Protein 4IYL (pdb70)

CATH classification: 1.10.287.10 (+1 more: 6.10.250.3130)

Radius of gyration: 24.52 Å; Cα contacts (8 Å, |Δi|>4): 37; chains: 1; bounding box: 26×29×71 Å

Foldseek 3Di:
DPPVVLVVLQVVQDDDPPPCDDPRSVVSVVCVVVVVVVVVVVVCCVCVCVVVVVVVVVVVVVVVLVVCCVVPVVVSVVVCVVVVD

Secondary structure (DSSP, 8-state):
--HHHHHHHHHHH-SSTT-S--HHHHHHHHHHHHHHHHHHHHHHHHHHHTTTTHHHHHHHHHHHHHHHHHH-HHHHHHHHHHTT-

Structure (mmCIF, N/CA/C/O backbone):
data_4IYL
#
_entry.id   4IYL
#
_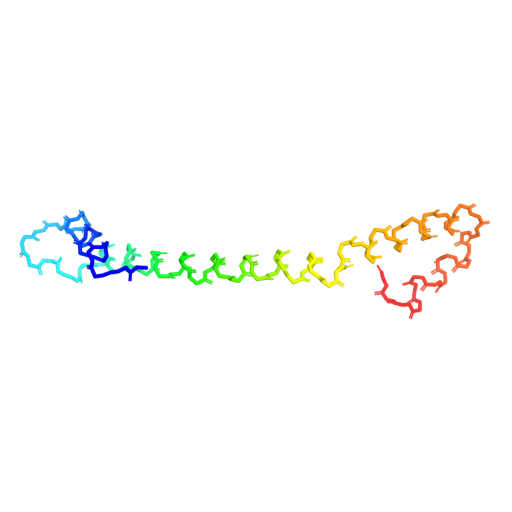cell.length_a   43.239
_cell.length_b   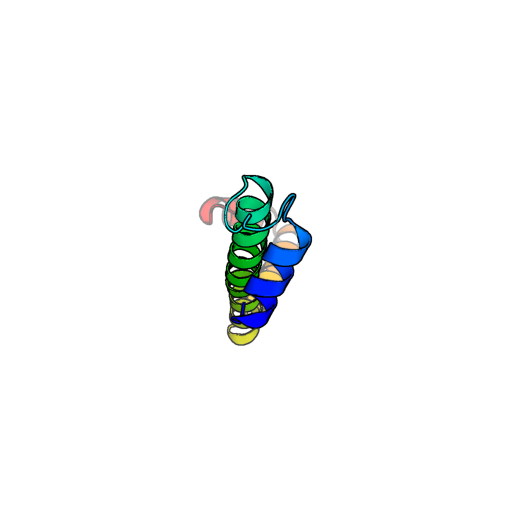58.626
_cell.length_c   115.874
_cell.angle_alpha   90.000
_cell.angle_beta   90.000
_cell.angle_gamma   90.000
#
_symmetry.space_group_name_H-M   'I 2 2 2'
#
loop_
_entity.id
_entity.type
_entity.pdbx_description
1 polymer '30S ribosomal protein S15'
2 water water
#
loop_
_atom_site.group_PDB
_atom_site.id
_atom_site.type_symbol
_atom_site.label_atom_id
_atom_site.label_alt_id
_atom_site.label_comp_id
_atom_site.label_asym_id
_atom_site.label_entity_id
_atom_site.label_seq_id
_atom_site.pdbx_PDB_ins_code
_atom_site.Cartn_x
_atom_site.Cartn_y
_atom_site.Cartn_z
_atom_site.occupancy
_atom_site.B_iso_or_equiv
_atom_site.auth_seq_id
_atom_site.auth_comp_id
_atom_site.auth_asym_id
_atom_site.auth_atom_id
_atom_site.pdbx_PDB_model_num
ATOM 1 N N . LEU A 1 6 ? 13.029 1.678 41.501 1.00 127.57 3 LEU A N 1
ATOM 2 C CA . LEU A 1 6 ? 12.860 1.604 40.016 1.00 122.62 3 LEU A CA 1
ATOM 3 C C . LEU A 1 6 ? 12.815 0.172 39.473 1.00 111.81 3 LEU A C 1
ATOM 4 O O . LEU A 1 6 ? 13.834 -0.515 39.355 1.00 103.54 3 LEU A O 1
ATOM 9 N N . ASP A 1 7 ? 11.620 -0.266 39.114 1.00 102.19 4 ASP A N 1
ATOM 10 C CA . ASP A 1 7 ? 11.493 -1.456 38.293 1.00 108.25 4 ASP A CA 1
ATOM 11 C C . ASP A 1 7 ? 11.883 -1.131 36.829 1.00 95.45 4 ASP A C 1
ATOM 12 O O . ASP A 1 7 ? 12.332 -0.022 36.504 1.00 85.05 4 ASP A O 1
ATOM 17 N N . SER A 1 8 ? 11.722 -2.114 35.952 1.00 86.67 5 SER A N 1
ATOM 18 C CA . SER A 1 8 ? 12.029 -1.941 34.542 1.00 79.51 5 SER A CA 1
ATOM 19 C C . SER A 1 8 ? 11.016 -1.004 33.873 1.00 78.12 5 SER A C 1
ATOM 20 O O . SER A 1 8 ? 11.371 -0.275 32.930 1.00 72.66 5 SER A O 1
ATOM 23 N N . ALA A 1 9 ? 9.766 -1.038 34.366 1.00 74.79 6 ALA A N 1
ATOM 24 C CA . ALA A 1 9 ? 8.637 -0.313 33.755 1.00 73.40 6 ALA A CA 1
ATOM 25 C C . ALA A 1 9 ? 8.702 1.176 34.023 1.00 71.87 6 ALA A C 1
ATOM 26 O O . ALA A 1 9 ? 8.482 1.971 33.103 1.00 69.83 6 ALA A O 1
ATOM 28 N N . LYS A 1 10 ? 8.988 1.549 35.270 1.00 75.55 7 LYS A N 1
ATOM 29 C CA . LYS A 1 10 ? 9.147 2.956 35.603 1.00 81.35 7 LYS A CA 1
ATOM 30 C C . LYS A 1 10 ? 10.343 3.534 34.880 1.00 71.17 7 LYS A C 1
ATOM 31 O O . LYS A 1 10 ? 10.190 4.497 34.135 1.00 70.67 7 LYS A O 1
ATOM 37 N N . LYS A 1 11 ? 11.506 2.918 35.020 1.00 70.22 8 LYS A N 1
ATOM 38 C CA . LYS A 1 11 ? 12.652 3.280 34.167 1.00 71.10 8 LYS A CA 1
ATOM 39 C C . LYS A 1 11 ? 12.214 3.604 32.744 1.00 68.13 8 LYS A C 1
ATOM 40 O O . LYS A 1 11 ? 12.702 4.552 32.130 1.00 68.71 8 LYS A O 1
ATOM 46 N N . ALA A 1 12 ? 11.306 2.797 32.211 1.00 67.34 9 ALA A N 1
ATOM 47 C CA . ALA A 1 12 ? 10.893 2.922 30.804 1.00 65.61 9 ALA A CA 1
ATOM 48 C C . ALA A 1 12 ? 9.869 4.049 30.590 1.00 62.06 9 ALA A C 1
ATOM 49 O O . ALA A 1 12 ? 9.819 4.622 29.499 1.00 59.14 9 ALA A O 1
ATOM 51 N N . GLU A 1 13 ? 9.066 4.346 31.617 1.00 55.88 10 GLU A N 1
ATOM 52 C CA . GLU A 1 13 ? 8.145 5.479 31.592 1.00 64.49 10 GLU A CA 1
ATOM 53 C C . GLU A 1 13 ? 8.922 6.806 31.565 1.00 68.36 10 GLU A C 1
ATOM 54 O O . GLU A 1 13 ? 8.668 7.652 30.694 1.00 73.97 10 GLU A O 1
ATOM 60 N N . 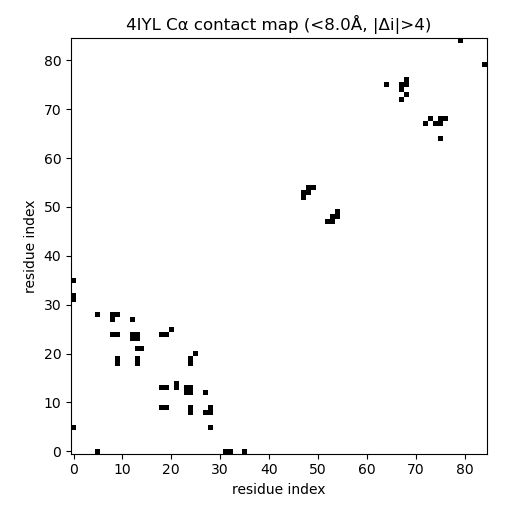ILE A 1 14 ? 9.893 6.955 32.475 1.00 64.41 11 ILE A N 1
ATOM 61 C CA . ILE A 1 14 ? 10.808 8.128 32.501 1.00 63.52 11 ILE A CA 1
ATOM 62 C C . ILE A 1 14 ? 11.446 8.421 31.135 1.00 59.24 11 ILE A C 1
ATOM 63 O O . ILE A 1 14 ? 11.358 9.531 30.619 1.00 61.54 11 ILE A O 1
ATOM 68 N N . VAL A 1 15 ? 12.015 7.402 30.523 1.00 59.64 12 VAL A N 1
ATOM 69 C CA . VAL A 1 15 ? 12.549 7.523 29.161 1.00 72.14 12 VAL A CA 1
ATOM 70 C C . VAL A 1 15 ? 11.508 8.071 28.179 1.00 66.65 12 VAL A C 1
ATOM 71 O O . VAL A 1 15 ? 11.799 9.000 27.433 1.00 78.30 12 VAL A O 1
ATOM 75 N N . ALA A 1 16 ? 10.302 7.506 28.173 1.00 70.71 13 ALA A N 1
ATOM 76 C CA . ALA A 1 16 ? 9.283 7.899 27.177 1.00 69.38 13 ALA A CA 1
ATOM 77 C C . ALA A 1 16 ? 8.853 9.347 27.361 1.00 64.11 13 ALA A C 1
ATOM 78 O O . ALA A 1 16 ? 8.532 10.049 26.383 1.00 64.24 13 ALA A O 1
ATOM 80 N N . LYS A 1 17 ? 8.828 9.753 28.631 1.00 56.98 14 LYS A N 1
ATOM 81 C CA . LYS A 1 17 ? 8.538 11.106 29.014 1.00 66.46 14 LYS A CA 1
ATOM 82 C C . LYS A 1 17 ? 9.648 12.030 28.570 1.00 71.62 14 LYS A C 1
ATOM 83 O O . LYS A 1 17 ? 9.401 12.930 27.783 1.00 79.92 14 LYS A O 1
ATOM 89 N N . PHE A 1 18 ? 10.877 11.799 29.038 1.00 70.48 15 PHE A N 1
ATOM 90 C CA . PHE A 1 18 ? 11.959 12.791 28.834 1.00 67.58 15 PHE A CA 1
ATOM 91 C C . PHE A 1 18 ? 12.636 12.720 27.500 1.00 69.85 15 PHE A C 1
ATOM 92 O O . PHE A 1 18 ? 13.617 13.427 27.275 1.00 82.78 15 PHE A O 1
ATOM 100 N N . ALA A 1 19 ? 12.078 11.916 26.600 1.00 69.55 16 ALA A N 1
ATOM 101 C CA . ALA A 1 19 ? 12.576 11.825 25.236 1.00 79.83 16 ALA A CA 1
ATOM 102 C C . ALA A 1 19 ? 12.169 13.059 24.429 1.00 94.82 16 ALA A C 1
ATOM 103 O O . ALA A 1 19 ? 11.138 13.676 24.737 1.00 102.55 16 ALA A O 1
ATOM 105 N N . LYS A 1 20 ? 12.973 13.403 23.405 1.00 112.30 17 LYS A N 1
ATOM 106 C CA . LYS A 1 20 ? 12.712 14.545 22.460 1.00 117.17 17 LYS A CA 1
ATOM 107 C C . LYS A 1 20 ? 12.564 14.104 20.976 1.00 116.18 17 LYS A C 1
ATOM 108 O O . LYS A 1 20 ? 12.329 14.940 20.087 1.00 112.76 17 LYS A O 1
ATOM 114 N N . LYS A 1 21 ? 12.706 12.802 20.726 1.00 114.71 18 LYS A N 1
ATOM 115 C CA . LYS A 1 21 ? 12.642 12.222 19.388 1.00 126.40 18 LYS A CA 1
ATOM 116 C C . LYS A 1 21 ? 12.585 10.697 19.586 1.00 134.82 18 LYS A C 1
ATOM 117 O O . LYS A 1 21 ? 12.969 10.211 20.656 1.00 124.32 18 LYS A O 1
ATOM 123 N N . PRO A 1 22 ? 12.086 9.940 18.581 1.00 145.35 19 PRO A N 1
ATOM 124 C CA . PRO A 1 22 ? 12.240 8.469 18.562 1.00 148.01 19 PRO A CA 1
ATOM 125 C C . PRO A 1 22 ? 13.696 7.936 18.645 1.00 150.96 19 PRO A C 1
ATOM 126 O O . PRO A 1 22 ? 14.534 8.257 17.785 1.00 150.31 19 PRO A O 1
ATOM 130 N N . GLY A 1 23 ? 13.970 7.114 19.662 1.00 141.17 20 GLY A N 1
ATOM 131 C CA . GLY A 1 23 ? 15.292 6.498 19.847 1.00 137.40 20 GLY A CA 1
ATOM 132 C C . GLY A 1 23 ? 16.117 7.141 20.948 1.00 128.99 20 GLY A C 1
ATOM 133 O O . GLY A 1 23 ? 17.232 6.679 21.233 1.00 124.64 20 GLY A O 1
ATOM 134 N N . ASP A 1 24 ? 15.569 8.206 21.551 1.00 113.85 21 ASP A N 1
ATOM 135 C CA . ASP A 1 24 ? 16.204 8.926 22.662 1.00 104.21 21 ASP A CA 1
ATOM 136 C C . ASP A 1 24 ? 16.091 8.085 23.923 1.00 96.01 21 ASP A C 1
ATOM 137 O O . ASP A 1 24 ? 15.166 8.253 24.735 1.00 97.11 21 ASP A O 1
ATOM 142 N N . THR A 1 25 ? 17.044 7.174 24.070 1.00 90.73 22 THR A N 1
ATOM 143 C CA . THR A 1 25 ? 17.262 6.482 25.335 1.00 96.99 22 THR A CA 1
ATOM 144 C C . THR A 1 25 ? 18.337 7.235 26.144 1.00 92.32 22 THR A C 1
ATOM 145 O O . THR A 1 25 ? 18.564 6.905 27.316 1.00 90.30 22 THR A O 1
ATOM 149 N N . GLY A 1 26 ? 18.958 8.266 25.538 1.00 88.91 23 GLY A N 1
ATOM 150 C CA . GLY A 1 26 ? 20.168 8.914 26.106 1.00 80.13 23 GLY A CA 1
ATOM 151 C C . GLY A 1 26 ? 20.468 10.415 25.921 1.00 80.10 23 GLY A C 1
ATOM 152 O O . GLY A 1 26 ? 21.661 10.799 25.877 1.00 77.46 23 GLY A O 1
ATOM 153 N N . SER A 1 27 ? 19.426 11.265 25.850 1.00 65.35 24 SER A N 1
ATOM 154 C CA . SER A 1 27 ? 19.612 12.717 25.973 1.00 61.26 24 SER A CA 1
ATOM 155 C C . SER A 1 27 ? 20.017 13.111 27.399 1.00 59.41 24 SER A C 1
ATOM 156 O O . SER A 1 27 ? 19.773 12.399 28.386 1.00 60.10 24 SER A O 1
ATOM 159 N N . THR A 1 28 ? 20.609 14.287 27.497 1.00 55.57 25 THR A N 1
ATOM 160 C CA . THR A 1 28 ? 20.931 14.864 28.787 1.00 54.27 25 THR A CA 1
ATOM 161 C C . THR A 1 28 ? 19.719 14.856 29.714 1.00 51.66 25 THR A C 1
ATOM 162 O O . THR A 1 28 ? 19.880 14.594 30.897 1.00 58.49 25 THR A O 1
ATOM 166 N N . GLU A 1 29 ? 18.521 15.087 29.175 1.00 55.10 26 GLU A N 1
ATOM 167 C CA . GLU A 1 29 ? 17.279 15.168 29.994 1.00 59.73 26 GLU A CA 1
ATOM 168 C C . GLU A 1 29 ? 16.848 13.823 30.562 1.00 58.53 26 GLU A C 1
ATOM 169 O O . GLU A 1 29 ? 16.460 13.700 31.752 1.00 52.68 26 GLU A O 1
ATOM 175 N N . VAL A 1 30 ? 16.912 12.820 29.694 1.00 56.76 27 VAL A N 1
ATOM 176 C CA . VAL A 1 30 ? 16.609 11.446 30.090 1.00 55.89 27 VAL A CA 1
ATOM 177 C C . VAL A 1 30 ? 17.554 11.040 31.222 1.00 59.58 27 VAL A C 1
ATOM 178 O O . VAL A 1 30 ? 17.109 10.709 32.323 1.00 64.17 27 VAL A O 1
ATOM 182 N N . GLN A 1 31 ? 18.858 11.127 30.985 1.00 55.49 28 GLN A N 1
ATOM 183 C CA . GLN A 1 31 ? 19.822 10.730 32.014 1.00 54.76 28 GLN A CA 1
ATOM 184 C C . GLN A 1 31 ? 19.591 11.437 33.333 1.00 54.11 28 GLN A C 1
ATOM 185 O O . GLN A 1 31 ? 19.669 10.839 34.408 1.00 53.76 28 GLN A O 1
ATOM 191 N N . VAL A 1 32 ? 19.355 12.739 33.258 1.00 55.28 29 VAL A N 1
ATOM 192 C CA . VAL A 1 32 ? 19.137 13.481 34.473 1.00 53.25 29 VAL A CA 1
ATOM 193 C C . VAL A 1 32 ? 17.892 12.929 35.172 1.00 53.40 29 VAL A C 1
ATOM 194 O O . VAL A 1 32 ? 17.932 12.662 36.376 1.00 54.45 29 VAL A O 1
ATOM 198 N N . ALA A 1 33 ? 16.807 12.723 34.423 1.00 54.99 30 ALA A N 1
ATOM 199 C CA . ALA A 1 33 ? 15.576 12.162 35.010 1.00 51.45 30 ALA A CA 1
ATOM 200 C C . ALA A 1 33 ? 15.837 10.802 35.611 1.00 51.28 30 ALA A C 1
ATOM 201 O O . ALA A 1 33 ? 15.346 10.477 36.699 1.00 58.81 30 ALA A O 1
ATOM 203 N N . LEU A 1 34 ? 16.632 9.993 34.925 1.00 51.75 31 LEU A N 1
ATOM 204 C CA . LEU A 1 34 ? 16.961 8.669 35.462 1.00 54.65 31 LEU A CA 1
ATOM 205 C C . LEU A 1 34 ? 17.809 8.749 36.695 1.00 57.19 31 LEU A C 1
ATOM 206 O O . LEU A 1 34 ? 17.640 7.939 37.600 1.00 59.22 31 LEU A O 1
ATOM 211 N N . LEU A 1 35 ? 18.757 9.679 36.734 1.00 57.90 32 LEU A N 1
ATOM 212 C CA . LEU A 1 35 ? 19.640 9.700 37.882 1.00 60.72 32 LEU A CA 1
ATOM 213 C C . LEU A 1 35 ? 18.804 10.164 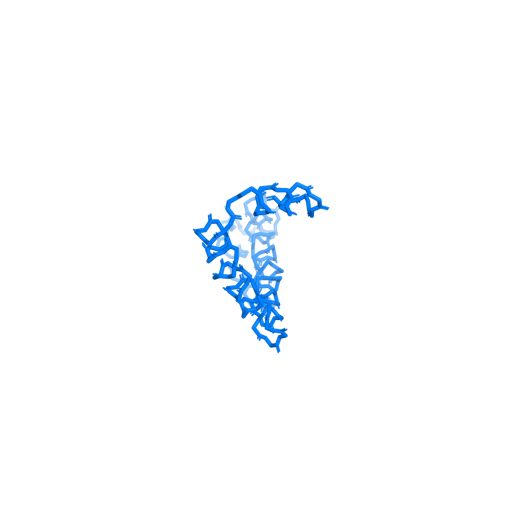39.037 1.00 58.91 32 LEU A C 1
ATOM 214 O O . LEU A 1 35 ? 18.949 9.688 40.142 1.00 58.19 32 LEU A O 1
ATOM 219 N N . THR A 1 36 ? 17.879 11.068 38.765 1.00 62.32 33 THR A N 1
ATOM 220 C CA . THR A 1 36 ? 17.021 11.599 39.826 1.00 64.00 33 THR A CA 1
ATOM 221 C C . THR A 1 36 ? 16.170 10.531 40.492 1.00 62.66 33 THR A C 1
ATOM 222 O O . THR A 1 36 ? 16.140 10.444 41.720 1.00 65.47 33 THR A O 1
ATOM 226 N N . ALA A 1 37 ? 15.503 9.706 39.695 1.00 66.03 34 ALA A N 1
ATOM 227 C CA . ALA A 1 37 ? 14.803 8.525 40.233 1.00 68.54 34 ALA A CA 1
ATOM 228 C C . ALA A 1 37 ? 15.718 7.622 41.085 1.00 69.80 34 ALA A C 1
ATOM 229 O O . ALA A 1 37 ? 15.343 7.196 42.182 1.00 72.11 34 ALA A O 1
ATOM 231 N N . ARG A 1 38 ? 16.914 7.325 40.578 1.00 72.58 35 ARG A N 1
ATOM 232 C CA . ARG A 1 38 ? 17.860 6.463 41.315 1.00 71.49 35 ARG A CA 1
ATOM 233 C C . ARG A 1 38 ? 18.326 7.121 42.586 1.00 63.35 35 ARG A C 1
ATOM 234 O O . ARG A 1 38 ? 18.250 6.531 43.648 1.00 69.59 35 ARG A O 1
ATOM 242 N N . ILE A 1 39 ? 18.815 8.345 42.472 1.00 61.92 36 ILE A N 1
ATOM 243 C CA . ILE A 1 39 ? 19.234 9.108 43.633 1.00 66.11 36 ILE A CA 1
ATOM 244 C C . ILE A 1 39 ? 18.080 9.228 44.644 1.00 63.86 36 ILE A C 1
ATOM 245 O O . ILE A 1 39 ? 18.290 9.068 45.830 1.00 63.71 36 ILE A O 1
ATOM 250 N N . ALA A 1 40 ? 16.861 9.471 44.182 1.00 62.38 37 ALA A N 1
ATOM 251 C CA . ALA A 1 40 ? 15.705 9.533 45.093 1.00 68.62 37 ALA A CA 1
ATOM 252 C C . ALA A 1 40 ? 15.455 8.250 45.896 1.00 75.78 37 ALA A C 1
ATOM 253 O O . ALA A 1 40 ? 15.235 8.306 47.108 1.00 80.01 37 ALA A O 1
ATOM 255 N N . GLU A 1 41 ? 15.463 7.103 45.218 1.00 77.72 38 GLU A N 1
ATOM 256 C CA . GLU A 1 41 ? 15.229 5.818 45.883 1.00 76.28 38 GLU A CA 1
ATOM 257 C C . GLU A 1 41 ? 16.350 5.506 46.878 1.00 70.90 38 GLU A C 1
ATOM 258 O O . GLU A 1 41 ? 16.059 5.079 47.984 1.00 77.77 38 GLU A O 1
ATOM 264 N N . LEU A 1 42 ? 17.613 5.735 46.517 1.00 67.54 39 LEU A N 1
ATOM 265 C CA . LEU A 1 42 ? 18.734 5.575 47.485 1.00 72.73 39 LEU A CA 1
ATOM 266 C C . LEU A 1 42 ? 18.645 6.492 48.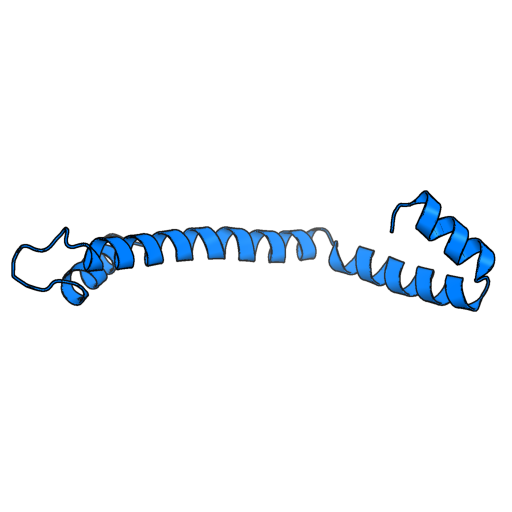692 1.00 71.20 39 LEU A C 1
ATOM 267 O O . LEU A 1 42 ? 19.104 6.170 49.774 1.00 71.41 39 LEU A O 1
ATOM 272 N N . THR A 1 43 ? 18.113 7.677 48.470 1.00 78.24 40 THR A N 1
ATOM 273 C CA . THR A 1 43 ? 18.068 8.704 49.490 1.00 79.76 40 THR A CA 1
ATOM 274 C C . THR A 1 43 ? 16.946 8.411 50.487 1.00 77.30 40 THR A C 1
ATOM 275 O O . THR A 1 43 ? 17.130 8.573 51.698 1.00 76.79 40 THR A O 1
ATOM 279 N N . GLU A 1 44 ? 15.798 7.961 49.990 1.00 79.52 41 GLU A N 1
ATOM 280 C CA . GLU A 1 44 ? 14.735 7.555 50.890 1.00 90.04 41 GLU A CA 1
ATOM 281 C C . GLU A 1 44 ? 15.142 6.295 51.656 1.00 90.68 41 GLU A C 1
ATOM 282 O O . GLU A 1 44 ? 14.600 6.022 52.726 1.00 99.01 41 GLU A O 1
ATOM 288 N N . HIS A 1 45 ? 16.105 5.536 51.145 1.00 81.22 42 HIS A N 1
ATOM 289 C CA . HIS A 1 45 ? 16.605 4.411 51.920 1.00 81.85 42 HIS A CA 1
ATOM 290 C C . HIS A 1 45 ? 17.242 4.944 53.182 1.00 81.02 42 HIS A C 1
ATOM 291 O O . HIS A 1 45 ? 16.899 4.528 54.288 1.00 82.40 42 HIS A O 1
ATOM 298 N N . LEU A 1 46 ? 18.183 5.861 53.001 1.00 78.10 43 LEU A N 1
ATOM 299 C CA . LEU A 1 46 ? 18.952 6.377 54.108 1.00 74.32 43 LEU A CA 1
ATOM 300 C C . LEU A 1 46 ? 18.054 7.115 55.080 1.00 76.64 43 LEU A C 1
ATOM 301 O O . LEU A 1 46 ? 18.275 7.067 56.291 1.00 85.03 43 LEU A O 1
ATOM 306 N N . LYS A 1 47 ? 17.059 7.810 54.543 1.00 73.81 44 LYS A N 1
ATOM 307 C CA . LYS A 1 47 ? 16.128 8.588 55.363 1.00 84.68 44 LYS A CA 1
ATOM 308 C C . LYS A 1 47 ? 15.354 7.673 56.301 1.00 87.83 44 LYS A C 1
ATOM 309 O O . LYS A 1 47 ? 15.244 7.942 57.498 1.00 102.56 44 LYS A O 1
ATOM 315 N N . ILE A 1 48 ? 14.834 6.587 55.746 1.00 90.77 45 ILE A N 1
ATOM 316 C CA . ILE A 1 48 ? 13.971 5.687 56.483 1.00 90.02 45 ILE A CA 1
ATOM 317 C C . ILE A 1 48 ? 14.781 4.799 57.400 1.00 81.43 45 ILE A C 1
ATOM 318 O O . ILE A 1 48 ? 14.265 4.335 58.396 1.00 92.52 45 ILE A O 1
ATOM 323 N N . TYR A 1 49 ? 16.052 4.585 57.099 1.00 83.93 46 TYR A N 1
ATOM 324 C CA . TYR A 1 49 ? 16.921 3.824 58.007 1.00 80.08 46 TYR A CA 1
ATOM 325 C C . TYR A 1 49 ? 17.199 4.554 59.294 1.00 80.35 46 TYR A C 1
ATOM 326 O O . TYR A 1 49 ? 17.107 3.984 60.372 1.00 85.17 46 TYR A O 1
ATOM 335 N N . LYS A 1 50 ? 17.631 5.799 59.141 1.00 86.23 47 LYS A N 1
ATOM 336 C CA . LYS A 1 50 ? 17.841 6.725 60.244 1.00 95.72 47 LYS A CA 1
ATOM 337 C C . LYS A 1 50 ? 16.565 6.849 61.086 1.00 96.13 47 LYS A C 1
ATOM 338 O O . LYS A 1 50 ? 16.617 6.693 62.298 1.00 104.99 47 LYS A O 1
ATOM 344 N N . LYS A 1 51 ? 15.431 7.122 60.438 1.00 98.15 48 LYS A N 1
ATOM 345 C CA . LYS A 1 51 ? 14.120 7.167 61.115 1.00 96.90 48 LYS A CA 1
ATOM 346 C C . LYS A 1 51 ? 13.859 5.942 62.005 1.00 95.96 48 LYS A C 1
ATOM 347 O O . LYS A 1 51 ? 13.456 6.083 63.151 1.00 101.07 48 LYS A O 1
ATOM 353 N N . ASP A 1 52 ? 14.097 4.748 61.472 1.00 96.66 49 ASP A N 1
ATOM 354 C CA . ASP A 1 52 ? 13.761 3.502 62.162 1.00 96.59 49 ASP A CA 1
ATOM 355 C C . ASP A 1 52 ? 14.946 2.896 62.890 1.00 90.60 49 ASP A C 1
ATOM 356 O O . ASP A 1 52 ? 14.842 1.788 63.389 1.00 89.08 49 ASP A O 1
ATOM 361 N N . PHE A 1 53 ? 16.085 3.578 62.908 1.00 86.09 50 PHE A N 1
ATOM 362 C CA . PHE A 1 53 ? 17.175 3.201 63.806 1.00 79.77 50 PHE A CA 1
ATOM 363 C C . PHE A 1 53 ? 17.134 4.107 65.026 1.00 84.50 50 PHE A C 1
ATOM 364 O O . PHE A 1 53 ? 17.290 3.646 66.151 1.00 90.11 50 PHE A O 1
ATOM 372 N N . SER A 1 54 ? 16.948 5.405 64.796 1.00 91.40 51 SER A N 1
ATOM 373 C CA . SER A 1 54 ? 16.756 6.373 65.884 1.00 93.40 51 SER A CA 1
ATOM 374 C C . SER A 1 54 ? 15.526 6.024 66.745 1.00 94.89 51 SER A C 1
ATOM 375 O O . SER A 1 54 ? 15.535 6.238 67.953 1.00 91.88 51 SER A O 1
ATOM 378 N N . SER A 1 55 ? 14.476 5.494 66.118 1.00 101.23 52 SER A N 1
ATOM 379 C CA . SER A 1 55 ? 13.275 5.057 66.835 1.00 107.12 52 SER A CA 1
ATOM 380 C C . SER A 1 55 ? 13.492 3.717 67.554 1.00 109.27 52 SER A C 1
ATOM 381 O O . SER A 1 55 ? 13.296 3.617 68.767 1.00 119.01 52 SER A O 1
ATOM 384 N N . ARG A 1 56 ? 13.897 2.694 66.809 1.00 107.48 53 ARG A N 1
ATOM 385 C CA . ARG A 1 56 ? 14.056 1.345 67.373 1.00 109.55 53 ARG A CA 1
ATOM 386 C C . ARG A 1 56 ? 15.070 1.287 68.528 1.00 102.80 53 ARG A C 1
ATOM 387 O O . ARG A 1 56 ? 14.899 0.504 69.460 1.00 102.62 53 ARG A O 1
ATOM 395 N N . LEU A 1 57 ? 16.111 2.116 68.480 1.00 99.27 54 LEU A N 1
ATOM 396 C CA . LEU A 1 57 ? 17.171 2.086 69.510 1.00 104.38 54 LEU A CA 1
ATOM 397 C C . LEU A 1 57 ? 17.148 3.282 70.479 1.00 105.69 54 LEU A C 1
ATOM 398 O O . LEU A 1 57 ? 18.051 3.447 71.321 1.00 90.61 54 LEU A O 1
ATOM 403 N N . GLY A 1 58 ? 16.106 4.101 70.345 1.00 104.77 55 GLY A N 1
ATOM 404 C CA . GLY A 1 58 ? 15.790 5.141 71.310 1.00 105.25 55 GLY A CA 1
ATOM 405 C C . GLY A 1 58 ? 16.685 6.363 71.324 1.00 101.63 55 GLY A C 1
ATOM 406 O O . GLY A 1 58 ? 16.821 7.001 72.362 1.00 106.48 55 GLY A O 1
ATOM 407 N N . LEU A 1 59 ? 17.274 6.718 70.185 1.00 99.28 56 LEU A N 1
ATOM 408 C CA . LEU A 1 59 ? 18.133 7.893 70.130 1.00 93.98 56 LEU A CA 1
ATOM 409 C C . LEU A 1 59 ? 17.358 9.178 70.497 1.00 95.91 56 LEU A C 1
ATOM 410 O O . LEU A 1 59 ? 17.869 9.995 71.263 1.00 106.18 56 LEU A O 1
ATOM 415 N N . LEU A 1 60 ? 16.131 9.343 69.996 1.00 93.40 57 LEU A N 1
ATOM 416 C CA . LEU A 1 60 ? 15.313 10.518 70.345 1.00 92.57 57 LEU A CA 1
ATOM 417 C C . LEU A 1 60 ? 14.853 10.515 71.795 1.00 84.73 57 LEU A C 1
ATOM 418 O O . LEU A 1 60 ? 14.676 11.577 72.397 1.00 79.38 57 LEU A O 1
ATOM 423 N N . LYS A 1 61 ? 14.645 9.321 72.339 1.00 79.92 58 LYS A N 1
ATOM 424 C CA . LYS A 1 61 ? 14.389 9.147 73.774 1.00 89.87 58 LYS A CA 1
ATOM 425 C C . LYS A 1 61 ? 15.579 9.742 74.553 1.00 83.15 58 LYS A C 1
ATOM 426 O O . LYS A 1 61 ? 15.419 10.702 75.307 1.00 83.85 58 LYS A O 1
ATOM 432 N N . LEU A 1 62 ? 16.760 9.170 74.329 1.00 66.15 59 LEU A N 1
ATOM 433 C CA . LEU A 1 62 ? 17.971 9.589 74.980 1.00 66.06 59 LEU A CA 1
ATOM 434 C C . LEU A 1 62 ? 18.224 11.074 74.847 1.00 66.98 59 LEU A C 1
ATOM 435 O O . LEU A 1 62 ? 18.488 11.756 75.837 1.00 71.70 59 LEU A O 1
ATOM 440 N N . VAL A 1 63 ? 18.155 11.588 73.630 1.00 67.65 60 VAL A N 1
ATOM 441 C CA . VAL A 1 63 ? 18.418 13.000 73.433 1.00 63.42 60 VAL A CA 1
ATOM 442 C C . VAL A 1 63 ? 17.450 13.885 74.230 1.00 66.51 60 VAL A C 1
ATOM 443 O O . VAL A 1 63 ? 17.867 14.883 74.835 1.00 68.98 60 VAL A O 1
ATOM 447 N N . GLY A 1 64 ? 16.168 13.522 74.236 1.00 67.24 61 GLY A N 1
ATOM 448 C CA . GLY A 1 64 ? 15.156 14.274 74.993 1.00 60.60 61 GLY A CA 1
ATOM 449 C C . GLY A 1 64 ? 15.356 14.136 76.489 1.00 59.81 61 GLY A C 1
ATOM 450 O O . GLY A 1 64 ? 15.111 15.041 77.265 1.00 61.74 61 GLY A O 1
ATOM 451 N N . GLN A 1 65 ? 15.825 12.982 76.904 1.00 63.18 62 GLN A N 1
ATOM 452 C CA . GLN A 1 65 ? 16.196 12.780 78.292 1.00 62.93 62 GLN A CA 1
ATOM 453 C C . GLN A 1 65 ? 17.279 13.772 78.684 1.00 57.24 62 GLN A C 1
ATOM 454 O O . GLN A 1 65 ? 17.197 14.402 79.718 1.00 64.73 62 GLN A O 1
ATOM 460 N N . ARG A 1 66 ? 18.287 13.947 77.851 1.00 53.71 63 ARG A N 1
ATOM 461 C CA . ARG A 1 66 ? 19.410 14.736 78.280 1.00 52.50 63 ARG A CA 1
ATOM 462 C C . ARG A 1 66 ? 18.996 16.173 78.224 1.00 48.58 63 ARG A C 1
ATOM 463 O O . ARG A 1 66 ? 19.351 16.984 79.092 1.00 53.02 63 ARG A O 1
ATOM 471 N N . LYS A 1 67 ? 18.222 16.497 77.209 1.00 56.17 64 LYS A N 1
ATOM 472 C CA . LYS A 1 67 ? 17.635 17.831 77.110 1.00 63.31 64 LYS A CA 1
ATOM 473 C C . LYS A 1 67 ? 17.095 18.187 78.500 1.00 63.17 64 LYS A C 1
ATOM 474 O O . LYS A 1 67 ? 17.539 19.156 79.096 1.00 66.17 64 LYS A O 1
ATOM 480 N N . ARG A 1 68 ? 16.197 17.373 79.053 1.00 57.41 65 ARG A N 1
ATOM 481 C CA . ARG A 1 68 ? 15.491 17.787 80.259 1.00 61.04 65 ARG A CA 1
ATOM 482 C C . ARG A 1 68 ? 16.410 17.888 81.447 1.00 55.92 65 ARG A C 1
ATOM 483 O O . ARG A 1 68 ? 16.190 18.701 82.337 1.00 58.97 65 ARG A O 1
ATOM 491 N N . LEU A 1 69 ? 17.448 17.064 81.457 1.00 52.78 66 LEU A N 1
ATOM 492 C CA . LEU A 1 69 ? 18.356 17.040 82.601 1.00 47.23 66 LEU A CA 1
ATOM 493 C C . LEU A 1 69 ? 19.260 18.237 82.543 1.00 45.87 66 LEU A C 1
ATOM 494 O O . LEU A 1 69 ? 19.516 18.843 83.566 1.00 47.09 66 LEU A O 1
ATOM 499 N N . LEU A 1 70 ? 19.758 18.556 81.347 1.00 46.27 67 LEU A N 1
ATOM 500 C CA . LEU A 1 70 ? 20.593 19.755 81.151 1.00 53.06 67 LEU A CA 1
ATOM 501 C C . LEU A 1 70 ? 19.823 21.018 81.526 1.00 61.20 67 LEU A C 1
ATOM 502 O O . LEU A 1 70 ? 20.383 21.971 82.115 1.00 64.81 67 LEU A O 1
ATOM 507 N N . SER A 1 71 ? 18.525 21.010 81.207 1.00 61.84 68 SER A N 1
ATOM 508 C CA . SER A 1 71 ? 17.643 22.132 81.512 1.00 56.98 68 SER A CA 1
ATOM 509 C C . SER A 1 71 ? 17.462 22.279 83.000 1.00 59.25 68 SER A C 1
ATOM 510 O O . SER A 1 71 ? 17.499 23.374 83.544 1.00 57.85 68 SER A O 1
ATOM 513 N N . TYR A 1 72 ? 17.250 21.169 83.670 1.00 55.25 69 TYR A N 1
ATOM 514 C CA . TYR A 1 72 ? 17.099 21.234 85.091 1.00 60.09 69 TYR A CA 1
ATOM 515 C C . TYR A 1 72 ? 18.459 21.547 85.744 1.00 61.55 69 TYR A C 1
ATOM 516 O O . TYR A 1 72 ? 18.509 22.155 86.794 1.00 67.98 69 TYR A O 1
ATOM 525 N N . LEU A 1 73 ? 19.559 21.204 85.090 1.00 61.55 70 LEU A N 1
ATOM 526 C CA . LEU A 1 73 ? 20.882 21.502 85.643 1.00 60.06 70 LEU A CA 1
ATOM 527 C C . LEU A 1 73 ? 21.247 22.987 85.538 1.00 58.57 70 LEU A C 1
ATOM 528 O O . LEU A 1 73 ? 21.722 23.567 86.506 1.00 54.15 70 LEU A O 1
ATOM 533 N N . LYS A 1 74 ? 21.066 23.588 84.359 1.00 63.27 71 LYS A N 1
ATOM 534 C CA . LYS A 1 74 ? 21.087 25.064 84.221 1.00 72.37 71 LYS A CA 1
ATOM 535 C C . LYS A 1 74 ? 20.485 25.766 85.441 1.00 71.61 71 LYS A C 1
ATOM 536 O O . LYS A 1 74 ? 21.045 26.715 86.000 1.00 74.31 71 LYS A O 1
ATOM 542 N N . ARG A 1 75 ? 19.308 25.272 85.803 1.00 64.44 72 ARG A N 1
ATOM 543 C CA . ARG A 1 75 ? 18.372 25.939 86.676 1.00 71.28 72 ARG A CA 1
ATOM 544 C C . ARG A 1 75 ? 18.725 25.680 88.117 1.00 65.36 72 ARG A C 1
ATOM 545 O O . ARG A 1 75 ? 18.691 26.578 88.937 1.00 76.10 72 ARG A O 1
ATOM 553 N N . LYS A 1 76 ? 19.019 24.433 88.431 1.00 69.80 73 LYS A N 1
ATOM 554 C CA . LYS A 1 76 ? 19.422 24.064 89.776 1.00 76.59 73 LYS A CA 1
ATOM 555 C C . LYS A 1 76 ? 20.891 24.508 90.065 1.00 78.66 73 LYS A C 1
ATOM 556 O O . LYS A 1 76 ? 21.152 25.055 91.137 1.00 79.03 73 LYS A O 1
ATOM 562 N N . ASP A 1 77 ? 21.827 24.299 89.127 1.00 77.80 74 ASP A N 1
ATOM 563 C CA . ASP A 1 77 ? 23.249 24.717 89.308 1.00 74.30 74 ASP A CA 1
ATOM 564 C C . ASP A 1 77 ? 23.942 25.135 88.013 1.00 69.40 74 ASP A C 1
ATOM 565 O O . ASP A 1 77 ? 24.581 24.323 87.321 1.00 73.45 74 ASP A O 1
ATOM 570 N N . TYR A 1 78 ? 23.842 26.416 87.697 1.00 60.24 75 TYR A N 1
ATOM 571 C CA . TYR A 1 78 ? 24.291 26.857 86.423 1.00 55.87 75 TYR A CA 1
ATOM 572 C C . TYR A 1 78 ? 25.808 26.719 86.236 1.00 60.02 75 TYR A C 1
ATOM 573 O O . TYR A 1 78 ? 26.292 26.532 85.117 1.00 57.06 75 TYR A O 1
ATOM 582 N N . ASN A 1 79 ? 26.556 26.885 87.318 1.00 60.85 76 ASN A N 1
ATOM 583 C CA . ASN A 1 79 ? 27.997 26.840 87.225 1.00 68.07 76 ASN A CA 1
ATOM 584 C C . ASN A 1 79 ? 28.413 25.444 86.734 1.00 72.22 76 ASN A C 1
ATOM 585 O O . ASN A 1 79 ? 29.040 25.288 85.677 1.00 68.85 76 ASN A O 1
ATOM 590 N N . SER A 1 80 ? 28.021 24.436 87.508 1.00 66.97 77 SER A N 1
ATOM 591 C CA . SER A 1 80 ? 28.267 23.047 87.165 1.00 64.34 77 SER A CA 1
ATOM 592 C C . SER A 1 80 ? 27.755 22.700 85.778 1.00 63.96 77 SER A C 1
ATOM 593 O O . SER A 1 80 ? 28.399 21.994 85.023 1.00 60.59 77 SER A O 1
ATOM 596 N N . TYR A 1 81 ? 26.575 23.207 85.463 1.00 62.53 78 TYR A N 1
ATOM 597 C CA . TYR A 1 81 ? 26.001 23.039 84.159 1.00 55.25 78 TYR A CA 1
ATOM 598 C C . TYR A 1 81 ? 26.920 23.525 83.057 1.00 53.03 78 TYR A C 1
ATOM 599 O O . TYR A 1 81 ? 27.145 22.851 82.085 1.00 56.12 78 TYR A O 1
ATOM 608 N N . SER A 1 82 ? 27.412 24.739 83.180 1.00 60.07 79 SER A N 1
ATOM 609 C CA . SER A 1 82 ? 28.341 25.286 82.186 1.00 66.96 79 SER A CA 1
ATOM 610 C C . SER A 1 82 ? 29.712 24.570 82.166 1.00 68.71 79 SER A C 1
ATOM 611 O O . SER A 1 82 ? 30.368 24.475 81.130 1.00 69.30 79 SER A O 1
ATOM 614 N N . LYS A 1 83 ? 30.167 24.117 83.321 1.00 65.45 80 LYS A N 1
ATOM 615 C CA . LYS A 1 83 ? 31.375 23.299 83.390 1.00 69.64 80 LYS A CA 1
ATOM 616 C C . LYS A 1 83 ? 31.173 21.960 82.668 1.00 68.72 80 LYS A C 1
ATOM 617 O O . LYS A 1 83 ? 32.046 21.465 81.964 1.00 65.68 80 LYS A O 1
ATOM 623 N N . LEU A 1 84 ? 29.999 21.377 82.854 1.00 70.50 81 LEU A N 1
ATOM 624 C CA . LEU A 1 84 ? 29.676 20.079 82.277 1.00 67.74 81 LEU A CA 1
ATOM 625 C C . LEU A 1 84 ? 29.580 20.109 80.755 1.00 64.30 81 LEU A C 1
ATOM 626 O O . LEU A 1 84 ? 30.085 19.209 80.093 1.00 70.21 81 LEU A O 1
ATOM 631 N N . ILE A 1 85 ? 28.927 21.107 80.180 1.00 62.25 82 ILE A N 1
ATOM 632 C CA . ILE A 1 85 ? 28.756 21.102 78.714 1.00 69.49 82 ILE A CA 1
ATOM 633 C C . ILE A 1 85 ? 30.070 21.446 77.981 1.00 72.52 82 ILE A C 1
ATOM 634 O O . ILE A 1 85 ? 30.240 21.146 76.790 1.00 73.04 82 ILE A O 1
ATOM 639 N N . THR A 1 86 ? 30.992 22.057 78.729 1.00 74.10 83 THR A N 1
ATOM 640 C CA . THR A 1 86 ? 32.362 22.295 78.297 1.00 80.73 83 THR A CA 1
ATOM 641 C C . THR A 1 86 ? 33.155 20.987 78.241 1.00 84.59 83 THR A C 1
ATOM 642 O O . THR A 1 86 ? 33.751 20.671 77.204 1.00 94.45 83 THR A O 1
ATOM 646 N N . GLU A 1 87 ? 33.160 20.239 79.350 1.00 77.59 84 GLU A N 1
ATOM 647 C CA . GLU A 1 87 ? 33.841 18.927 79.424 1.00 76.55 84 GLU A CA 1
ATOM 648 C C . GLU A 1 87 ? 33.309 17.877 78.448 1.00 69.23 84 GLU A C 1
ATOM 649 O O . GLU A 1 87 ? 34.027 16.949 78.099 1.00 79.14 84 GLU A O 1
ATOM 655 N N . LEU A 1 88 ? 32.061 18.017 78.018 1.00 65.07 85 LEU A N 1
ATOM 656 C CA . LEU A 1 88 ? 31.468 17.106 77.050 1.00 67.76 85 LEU A CA 1
ATOM 657 C C . LEU A 1 88 ? 31.420 17.656 75.634 1.00 72.26 85 LEU A C 1
ATOM 658 O O . LEU A 1 88 ? 30.869 17.010 74.750 1.00 74.39 85 LEU A O 1
ATOM 663 N N . ASN A 1 89 ? 31.972 18.846 75.412 1.00 76.87 86 ASN A N 1
ATOM 664 C CA . ASN A 1 89 ? 31.998 19.432 74.073 1.00 83.10 86 ASN A CA 1
ATOM 665 C C . ASN A 1 89 ? 30.599 19.422 73.510 1.00 81.79 86 ASN A C 1
ATOM 666 O O . ASN A 1 89 ? 30.363 18.857 72.451 1.00 85.12 86 ASN A O 1
ATOM 671 N N . LEU A 1 90 ? 29.675 20.020 74.256 1.00 80.41 87 LEU A N 1
ATOM 672 C CA . LEU A 1 90 ? 28.296 20.119 73.840 1.00 79.06 87 LEU A CA 1
ATOM 673 C C . LEU A 1 90 ? 28.006 21.547 73.402 1.00 86.22 87 LEU A C 1
ATOM 674 O O . LEU A 1 90 ? 26.944 21.815 72.836 1.00 84.45 87 LEU A O 1
#

B-factor: mean 81.48, std 22.0, range [45.6, 151.27]

Organism: Campylobacter jejuni subsp. jejuni serotype O:2 (strain ATCC 700819 / NCTC 11168) (NCBI:txid192222)

Sequence (85 aa):
LDSAKKAEIVAKFAKKPGDTGSTEVQVALLTARIAELTEHLKIYKKDFSSRLGLLKLVGQRKRLLSYLKRKDYNSYSKLITELNL

InterPro domains:
  IPR000589 Small ribosomal subunit protein uS15 [PF00312] (8-88)
  IPR000589 Small ribosomal subunit protein uS15 [PS00362] (39-69)
  IPR000589 Small ribosomal subunit protein uS15 [SM01387] (8-88)
  IPR000589 Small ribosomal subunit protein uS15 [cd00353] (7-86)
  IPR005290 Small ribosomal subunit protein uS15, bacteria [MF_01343_B] (3-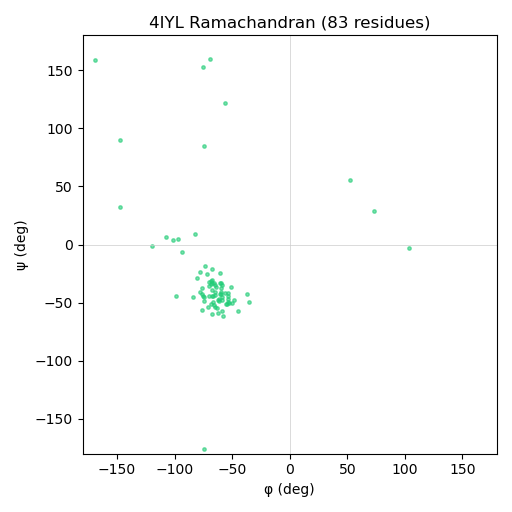89)
  IPR005290 Small ribosomal subunit protein uS15, bacteria [PTHR23321] (5-89)
  IPR005290 Small ribosomal subunit protein uS15, bacteria [TIGR00952] (6-88)
  IPR009068 uS15/NS1, RNA-binding domain superfamily [SSF47060] (3-89)

Solvent-accessible surface area: 7490 Å² total; per-residue (Å²): 89,81,94,55,130,80,59,110,32,29,80,154,77,35,133,153,123,76,23,101,53,26,102,74,0,96,82,15,29,84,80,19,132,107,46,88,124,7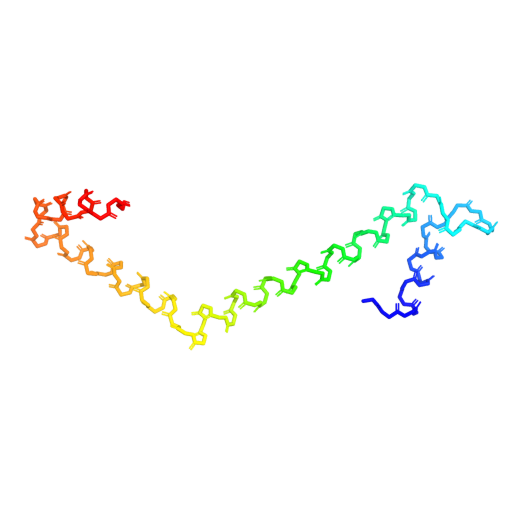8,100,122,120,128,72,124,149,139,57,75,15,85,181,111,18,82,129,156,107,68,8,81,110,117,140,106,31,54,125,32,100,222,143,60,139,98,44,24,37,139,71,49,102,137,95,138,100

Nearest PDB structures (foldseek):
  5fdu-assembly2_2o  TM=5.126E-01  e=3.426E-06  Thermus thermophilus HB8
  8uu4-assembly1_o  TM=5.064E-01  e=9.261E-06  Listeria innocua
  8uu7-assembly1_o  TM=5.097E-01  e=1.290E-05  Listeria in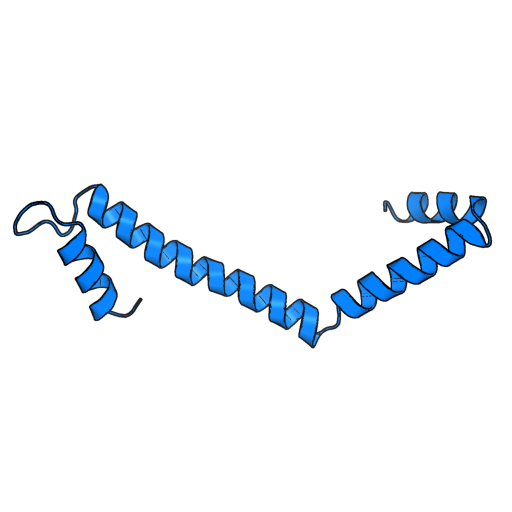nocua
  8buu-assembly1_o  TM=5.092E-01  e=1.473E-05  Bacillus subtilis subsp. subtilis str. 168
  8rdv-assembly1_OL  TM=4.955E-01  e=2.192E-05  Psychrobacter urativorans